Protein AF-A0A2K1YBL0-F1 (afdb_monomer_lite)

Radius of gyration: 12.04 Å; chains: 1; bounding box: 30×20×31 Å

Structure (mmCIF, N/CA/C/O backbone):
data_AF-A0A2K1YBL0-F1
#
_entry.id   AF-A0A2K1YBL0-F1
#
loop_
_atom_site.group_PDB
_atom_site.id
_atom_site.type_symbol
_atom_site.label_atom_id
_atom_site.label_alt_id
_atom_site.label_comp_id
_atom_site.label_asym_id
_atom_site.label_entity_id
_atom_site.label_seq_id
_atom_site.pdbx_PDB_ins_code
_atom_site.Cartn_x
_atom_site.Cartn_y
_atom_site.Cartn_z
_atom_site.occupancy
_atom_site.B_iso_or_equiv
_atom_site.auth_seq_id
_atom_site.auth_comp_id
_atom_site.auth_asym_id
_atom_site.auth_atom_id
_atom_site.pdbx_PDB_model_num
ATOM 1 N N . MET A 1 1 ? 14.443 7.502 -9.942 1.00 67.50 1 MET A N 1
ATOM 2 C CA . MET A 1 1 ? 15.012 7.634 -8.581 1.00 67.50 1 MET A CA 1
ATOM 3 C C . MET A 1 1 ? 14.334 6.593 -7.709 1.00 67.50 1 MET A C 1
ATOM 5 O O . MET A 1 1 ? 13.113 6.495 -7.780 1.00 67.50 1 MET A O 1
ATOM 9 N N . SER A 1 2 ? 15.104 5.784 -6.980 1.00 76.25 2 SER A N 1
ATOM 10 C CA . SER A 1 2 ? 14.555 4.797 -6.042 1.00 76.25 2 SER A CA 1
ATOM 11 C C . SER A 1 2 ? 14.537 5.385 -4.639 1.00 76.25 2 SER A C 1
ATOM 13 O O . SER A 1 2 ? 15.494 6.051 -4.242 1.00 76.25 2 SER A O 1
ATOM 15 N N . VAL A 1 3 ? 13.460 5.142 -3.906 1.00 78.81 3 VAL A N 1
ATOM 16 C CA . VAL A 1 3 ? 13.275 5.566 -2.522 1.00 78.81 3 VAL A CA 1
ATOM 17 C C . VAL A 1 3 ? 13.299 4.321 -1.637 1.00 78.81 3 VAL A C 1
ATOM 19 O O . VAL A 1 3 ? 12.550 3.374 -1.877 1.00 78.81 3 VAL A O 1
ATOM 22 N N . ASP A 1 4 ? 14.171 4.296 -0.625 1.00 83.50 4 ASP A N 1
ATOM 23 C CA . ASP A 1 4 ? 14.190 3.209 0.360 1.00 83.50 4 ASP A CA 1
ATOM 24 C C . ASP A 1 4 ? 13.044 3.391 1.360 1.00 83.50 4 ASP A C 1
ATOM 26 O O . ASP A 1 4 ? 13.028 4.353 2.135 1.00 83.50 4 ASP A O 1
ATOM 30 N N . MET A 1 5 ? 12.089 2.456 1.365 1.00 77.88 5 MET A N 1
ATOM 31 C CA . MET A 1 5 ? 10.946 2.519 2.278 1.00 77.88 5 MET A CA 1
ATOM 32 C C . MET A 1 5 ? 11.365 2.447 3.754 1.00 77.88 5 MET A C 1
ATOM 34 O O . MET A 1 5 ? 10.650 2.967 4.613 1.00 77.88 5 MET A O 1
ATOM 38 N N . LYS A 1 6 ? 12.551 1.899 4.070 1.00 79.94 6 LYS A N 1
ATOM 39 C CA . LYS A 1 6 ? 13.077 1.843 5.446 1.00 79.94 6 LYS A CA 1
ATOM 40 C C . LYS A 1 6 ? 13.213 3.212 6.099 1.00 79.94 6 LYS A C 1
ATOM 42 O O . LYS A 1 6 ? 13.111 3.308 7.323 1.00 79.94 6 LYS A O 1
ATOM 47 N N . ALA A 1 7 ? 13.422 4.265 5.310 1.00 81.00 7 ALA A N 1
ATOM 48 C CA . ALA A 1 7 ? 13.488 5.630 5.822 1.00 81.00 7 ALA A CA 1
ATOM 49 C C . ALA A 1 7 ? 12.152 6.094 6.433 1.00 81.00 7 ALA A C 1
ATOM 51 O O . ALA A 1 7 ? 12.145 6.936 7.329 1.00 81.00 7 ALA A O 1
ATOM 52 N N . PHE A 1 8 ? 11.032 5.513 5.994 1.00 77.62 8 PHE A N 1
ATOM 53 C CA . PHE A 1 8 ? 9.683 5.934 6.370 1.00 77.62 8 PHE A CA 1
ATOM 54 C C . PHE A 1 8 ? 9.051 5.031 7.430 1.00 77.62 8 PHE A C 1
ATOM 56 O O . PHE A 1 8 ? 8.201 5.505 8.178 1.00 77.62 8 PHE A O 1
ATOM 63 N N . CYS A 1 9 ? 9.534 3.792 7.603 1.00 77.38 9 CYS A N 1
ATOM 64 C CA . CYS A 1 9 ? 9.022 2.867 8.627 1.00 77.38 9 CYS A CA 1
ATOM 65 C C . CYS A 1 9 ? 9.171 3.393 10.077 1.00 77.38 9 CYS A C 1
ATOM 67 O O . CYS A 1 9 ? 8.614 2.830 11.015 1.00 77.38 9 CYS A O 1
ATOM 69 N N . LYS A 1 10 ? 9.952 4.464 10.292 1.00 76.81 10 LYS A N 1
ATOM 70 C CA . LYS A 1 10 ? 10.172 5.103 11.602 1.00 76.81 10 LYS A CA 1
ATOM 71 C C . LYS A 1 10 ? 9.360 6.385 11.807 1.00 76.81 10 LYS A C 1
ATOM 73 O O . LYS A 1 10 ? 9.647 7.119 12.747 1.00 76.81 10 LYS A O 1
ATOM 78 N N . LEU A 1 11 ? 8.384 6.682 10.946 1.00 83.88 11 LEU A N 1
ATOM 79 C CA . LEU A 1 11 ? 7.545 7.878 11.056 1.00 83.88 11 LEU A CA 1
ATOM 80 C C . LEU A 1 11 ? 6.238 7.540 11.800 1.00 83.88 11 LEU A C 1
ATOM 82 O O . LEU A 1 11 ? 5.261 7.121 11.173 1.00 83.88 11 LEU A O 1
ATOM 86 N N . PRO A 1 12 ? 6.176 7.720 13.137 1.00 79.81 12 PRO A N 1
ATOM 87 C CA . PRO A 1 12 ? 5.086 7.182 13.955 1.00 79.81 12 PRO A CA 1
ATOM 88 C C . PRO A 1 12 ? 3.713 7.779 13.625 1.00 79.81 12 PRO A C 1
ATOM 90 O O . PRO A 1 12 ? 2.705 7.116 13.822 1.00 79.81 12 PRO A O 1
ATOM 93 N N . ASN A 1 13 ? 3.671 8.996 13.075 1.00 86.44 13 ASN A N 1
ATOM 94 C CA . ASN A 1 13 ? 2.436 9.738 12.799 1.00 86.44 13 ASN A CA 1
ATOM 95 C C . ASN A 1 13 ? 2.194 9.950 11.296 1.00 86.44 13 ASN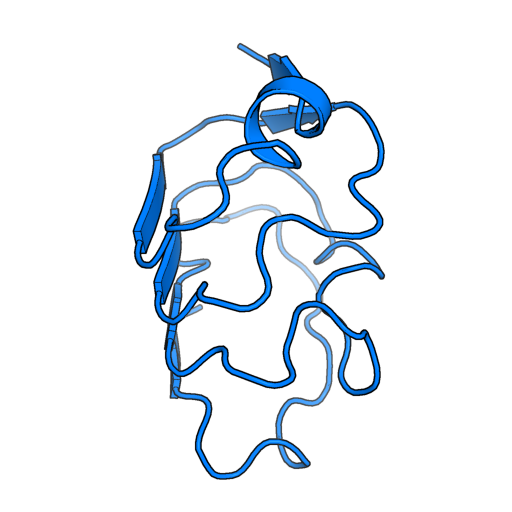 A C 1
ATOM 97 O O . ASN A 1 13 ? 1.532 10.910 10.898 1.00 86.44 13 ASN A O 1
ATOM 101 N N . LEU A 1 14 ? 2.776 9.102 10.443 1.00 88.62 14 LEU A N 1
ATOM 102 C CA . LEU A 1 14 ? 2.588 9.200 9.000 1.00 88.62 14 LEU A CA 1
ATOM 103 C C . LEU A 1 14 ? 1.160 8.791 8.617 1.00 88.62 14 LEU A C 1
ATOM 105 O O . LEU A 1 14 ? 0.867 7.609 8.488 1.00 88.62 14 LEU A O 1
ATOM 109 N N . GLY A 1 15 ? 0.279 9.779 8.444 1.00 90.56 15 GLY A N 1
ATOM 110 C CA . GLY A 1 15 ? -1.105 9.562 8.006 1.00 90.56 15 GLY A CA 1
ATOM 111 C C . GLY A 1 15 ? -1.288 9.562 6.489 1.00 90.56 15 GLY A C 1
ATOM 112 O O . GLY A 1 15 ? -2.143 8.849 5.966 1.00 90.56 15 GLY A O 1
ATOM 113 N N . LEU A 1 16 ? -0.465 10.341 5.790 1.00 92.06 16 LEU A N 1
ATOM 114 C CA . LEU A 1 16 ? -0.457 10.483 4.340 1.00 92.06 16 LEU A CA 1
ATOM 115 C C . LEU A 1 16 ? 0.948 10.190 3.833 1.00 92.06 16 LEU A C 1
ATOM 117 O O . LEU A 1 16 ? 1.911 10.801 4.297 1.00 92.06 16 LEU A O 1
ATOM 121 N N . PHE A 1 17 ? 1.048 9.305 2.849 1.00 89.50 17 PHE A N 1
ATOM 122 C CA . PHE A 1 17 ? 2.284 9.061 2.128 1.00 89.50 17 PHE A CA 1
ATOM 123 C C . PHE A 1 17 ? 2.038 9.232 0.633 1.00 89.50 17 PHE A C 1
ATOM 125 O O . PHE A 1 17 ? 1.228 8.517 0.049 1.00 89.50 17 PHE A O 1
ATOM 132 N N . GLN A 1 18 ? 2.693 10.231 0.038 1.00 91.00 18 GLN A N 1
ATOM 133 C CA . GLN A 1 18 ? 2.498 10.611 -1.357 1.00 91.00 18 GLN A CA 1
ATOM 134 C C . GLN A 1 18 ? 3.796 10.506 -2.143 1.00 91.00 18 GLN A C 1
ATOM 136 O O . GLN A 1 18 ? 4.826 11.067 -1.768 1.00 91.00 18 GLN A O 1
ATOM 141 N N . LEU A 1 19 ? 3.714 9.790 -3.257 1.00 87.25 19 LEU A N 1
ATOM 142 C CA . LEU A 1 19 ? 4.833 9.389 -4.081 1.00 87.25 19 LEU A CA 1
ATOM 143 C C . LEU A 1 19 ? 4.403 9.424 -5.539 1.00 87.25 19 LEU A C 1
ATOM 145 O O . LEU A 1 19 ? 3.477 8.726 -5.943 1.00 87.25 19 LEU A O 1
ATOM 149 N N . ASN A 1 20 ? 5.109 10.228 -6.321 1.00 88.94 20 ASN A N 1
ATOM 150 C CA . ASN A 1 20 ? 4.792 10.455 -7.720 1.00 88.94 20 ASN A CA 1
ATOM 151 C C . ASN A 1 20 ? 6.000 10.051 -8.562 1.00 88.94 20 ASN A C 1
ATOM 153 O O . ASN A 1 20 ? 7.078 10.618 -8.385 1.00 88.94 20 ASN A O 1
ATOM 157 N N . TYR A 1 21 ? 5.819 9.095 -9.473 1.00 88.06 21 TYR A N 1
ATOM 158 C CA . TYR A 1 21 ? 6.845 8.663 -10.432 1.00 88.06 21 TYR A CA 1
ATOM 159 C C . TYR A 1 21 ? 8.155 8.172 -9.780 1.00 88.06 21 TYR A C 1
ATOM 161 O O . TYR A 1 21 ? 9.244 8.305 -10.348 1.00 88.06 21 TYR A O 1
ATOM 169 N N . VAL A 1 22 ? 8.066 7.599 -8.573 1.00 83.94 22 VAL A N 1
ATOM 170 C CA . VAL A 1 22 ? 9.209 7.029 -7.841 1.00 83.94 22 VAL A CA 1
ATOM 171 C C . VAL A 1 22 ? 9.060 5.526 -7.653 1.00 83.94 22 VAL A C 1
ATOM 173 O O . VAL A 1 22 ? 7.972 5.001 -7.415 1.00 83.94 22 VAL A O 1
ATOM 176 N N . GLN A 1 23 ? 10.192 4.834 -7.755 1.00 77.75 23 GLN A N 1
ATOM 177 C CA . GLN A 1 23 ? 10.290 3.411 -7.454 1.00 77.75 23 GLN A CA 1
ATOM 178 C C . GLN A 1 23 ? 10.581 3.202 -5.974 1.00 77.75 23 GLN A C 1
ATOM 180 O O . GLN A 1 23 ? 11.273 4.012 -5.351 1.00 77.75 23 GLN A O 1
ATOM 185 N N . PHE A 1 24 ? 10.112 2.079 -5.441 1.00 76.31 24 PHE A N 1
ATOM 186 C CA . PHE A 1 24 ? 10.556 1.599 -4.144 1.00 76.31 24 PHE A CA 1
ATOM 187 C C . PHE A 1 24 ? 11.742 0.667 -4.259 1.00 76.31 24 PHE A C 1
ATOM 189 O O . PHE A 1 24 ? 11.860 -0.141 -5.178 1.00 76.31 24 PHE A O 1
ATOM 196 N N . SER A 1 25 ? 12.569 0.746 -3.233 1.00 75.88 25 SER A N 1
ATOM 197 C CA . SER A 1 25 ? 13.531 -0.277 -2.873 1.00 75.88 25 SER A CA 1
ATOM 198 C C . SER A 1 25 ? 13.382 -0.589 -1.391 1.00 75.88 25 SER A C 1
ATOM 200 O O . SER A 1 25 ? 12.955 0.262 -0.612 1.00 75.88 25 SER A O 1
ATOM 202 N N . GLY A 1 26 ? 13.779 -1.798 -1.005 1.00 70.75 26 GLY A N 1
ATOM 203 C CA . GLY A 1 26 ? 13.682 -2.240 0.380 1.00 70.75 26 GLY A CA 1
ATOM 204 C C . GLY A 1 26 ? 12.266 -2.669 0.765 1.00 70.75 26 GLY A C 1
ATOM 205 O O . GLY A 1 26 ? 11.274 -2.218 0.201 1.00 70.75 26 GLY A O 1
ATOM 206 N N . ARG A 1 27 ? 12.190 -3.587 1.728 1.00 69.75 27 ARG A N 1
ATOM 207 C CA . ARG A 1 27 ? 10.933 -3.993 2.361 1.00 69.75 27 ARG A CA 1
ATOM 208 C C . ARG A 1 27 ? 10.633 -3.063 3.525 1.00 69.75 27 ARG A C 1
ATOM 210 O O . ARG A 1 27 ? 11.557 -2.684 4.252 1.00 69.75 27 ARG A O 1
ATOM 217 N N . CYS A 1 28 ? 9.360 -2.752 3.724 1.00 67.56 28 CYS A N 1
ATOM 218 C CA . CYS A 1 28 ? 8.902 -2.078 4.925 1.00 67.56 28 CYS A CA 1
ATOM 219 C C . CYS A 1 28 ? 7.823 -2.926 5.572 1.00 67.56 28 CYS A C 1
ATOM 221 O O . CYS A 1 28 ? 6.671 -2.877 5.173 1.00 67.56 28 CYS A O 1
ATOM 223 N N . GLU A 1 29 ? 8.200 -3.673 6.604 1.00 67.44 29 GLU A N 1
ATOM 224 C CA . GLU A 1 29 ? 7.254 -4.509 7.344 1.00 67.44 29 GLU A CA 1
ATOM 225 C C . GLU A 1 29 ? 6.171 -3.642 8.027 1.00 67.44 29 GLU A C 1
ATOM 227 O O . GLU A 1 29 ? 5.045 -4.099 8.223 1.00 67.44 29 GLU A O 1
ATOM 232 N N . HIS A 1 30 ? 6.479 -2.366 8.333 1.00 67.25 30 HIS A N 1
ATOM 233 C CA . HIS A 1 30 ? 5.592 -1.425 9.034 1.00 67.25 30 HIS A CA 1
ATOM 234 C C . HIS A 1 30 ? 5.815 0.049 8.604 1.00 67.25 30 HIS A C 1
ATOM 236 O O . HIS A 1 30 ? 6.640 0.748 9.184 1.00 67.25 30 HIS A O 1
ATOM 242 N N . LEU A 1 31 ? 5.077 0.549 7.606 1.00 70.94 31 LEU A N 1
ATOM 243 C CA . LEU A 1 31 ? 5.194 1.904 7.034 1.00 70.94 31 LEU A CA 1
ATOM 244 C C . LEU A 1 31 ? 4.651 2.978 7.985 1.00 70.94 31 LEU A C 1
ATOM 246 O O . LEU A 1 31 ? 5.239 4.044 8.105 1.00 70.94 31 LEU A O 1
ATOM 250 N N . SER A 1 32 ? 3.559 2.672 8.685 1.00 74.94 32 SER A N 1
ATOM 251 C CA . SER A 1 32 ? 3.087 3.283 9.933 1.00 74.94 32 SER A CA 1
ATOM 252 C C . SER A 1 32 ? 1.689 2.731 10.213 1.00 74.94 32 SER A C 1
ATOM 254 O O . SER A 1 32 ? 0.901 2.569 9.285 1.00 74.94 32 SER A O 1
ATOM 256 N N . LYS A 1 33 ? 1.340 2.486 11.481 1.00 79.50 33 LYS A N 1
ATOM 257 C CA . LYS A 1 33 ? -0.032 2.084 11.849 1.00 79.50 33 LYS A CA 1
ATOM 258 C C . LYS A 1 33 ? -1.047 3.212 11.666 1.00 79.50 33 LYS A C 1
ATOM 260 O O . LYS A 1 33 ? -2.242 2.951 11.690 1.00 79.50 33 LYS A O 1
ATOM 265 N N . GLU A 1 34 ? -0.585 4.450 11.510 1.00 86.19 34 GLU A N 1
ATOM 266 C CA . GLU A 1 34 ? -1.444 5.623 11.345 1.00 86.19 34 GLU A CA 1
ATOM 267 C C . GLU A 1 34 ? -1.714 5.973 9.877 1.00 86.19 34 GLU A C 1
ATOM 269 O O . GLU A 1 34 ? -2.478 6.904 9.611 1.00 86.19 34 GLU A O 1
ATOM 274 N N . LEU A 1 35 ? -1.140 5.222 8.928 1.00 87.81 35 LEU A N 1
ATOM 275 C CA . LEU A 1 35 ? -1.289 5.488 7.503 1.00 87.81 35 LEU A CA 1
ATOM 276 C C . LEU A 1 35 ? -2.732 5.254 7.047 1.00 87.81 35 LEU A C 1
ATOM 278 O O . LEU A 1 35 ? -3.278 4.159 7.164 1.00 87.81 35 LEU A O 1
ATOM 282 N N . LYS A 1 36 ? -3.337 6.306 6.498 1.00 92.06 36 LYS A N 1
ATOM 283 C CA . LYS A 1 36 ? -4.713 6.312 5.984 1.00 92.06 36 LYS A CA 1
ATOM 284 C C . LYS A 1 36 ? -4.763 6.532 4.482 1.00 92.06 36 LYS A C 1
ATOM 286 O O . LYS A 1 36 ? -5.670 6.019 3.832 1.00 92.06 36 LYS A O 1
ATOM 291 N N . TRP A 1 37 ? -3.795 7.263 3.937 1.00 93.69 37 TRP A N 1
ATOM 292 C CA . TRP A 1 37 ? -3.754 7.616 2.524 1.00 93.69 37 TRP A CA 1
ATOM 293 C C . TRP A 1 37 ? -2.397 7.271 1.928 1.00 93.69 37 TRP A C 1
ATOM 295 O O . TRP A 1 37 ? -1.373 7.813 2.352 1.00 93.69 37 TRP A O 1
ATOM 305 N N . LEU A 1 38 ? -2.404 6.398 0.924 1.00 90.38 38 LEU A N 1
ATOM 306 C CA . LEU A 1 38 ? -1.239 6.077 0.116 1.00 90.38 38 LEU A CA 1
ATOM 307 C C . LEU A 1 38 ? -1.500 6.518 -1.322 1.00 90.38 38 LEU A C 1
ATOM 309 O O . LEU A 1 38 ? -2.288 5.906 -2.038 1.00 90.38 38 LEU A O 1
ATOM 313 N N . TYR A 1 39 ? -0.827 7.587 -1.733 1.00 92.00 39 TYR A N 1
ATOM 314 C CA . TYR A 1 39 ? -0.776 8.006 -3.127 1.00 92.00 39 TYR A CA 1
ATOM 315 C C . TYR A 1 39 ? 0.520 7.497 -3.718 1.00 92.00 39 TYR A C 1
ATOM 317 O O . TYR A 1 39 ? 1.605 7.920 -3.318 1.00 92.00 39 TYR A O 1
ATOM 325 N N . TRP A 1 40 ? 0.396 6.593 -4.672 1.00 89.31 40 TRP A N 1
ATOM 326 C CA . TRP A 1 40 ? 1.512 5.975 -5.353 1.00 89.31 40 TRP A CA 1
ATOM 327 C C . TRP A 1 40 ? 1.304 6.044 -6.863 1.00 89.31 40 TRP A C 1
ATOM 329 O O . TRP A 1 40 ? 1.174 5.051 -7.573 1.00 89.31 40 TRP A O 1
ATOM 339 N N . HIS A 1 41 ? 1.243 7.280 -7.338 1.00 89.62 41 HIS A N 1
ATOM 340 C CA . HIS A 1 41 ? 0.914 7.615 -8.707 1.00 89.62 41 HIS A CA 1
ATOM 341 C C . HIS A 1 41 ? 2.110 7.373 -9.635 1.00 89.62 41 HIS A C 1
ATOM 343 O O . HIS A 1 41 ? 3.233 7.815 -9.364 1.00 89.62 41 HIS A O 1
ATOM 349 N N . GLY A 1 42 ? 1.867 6.706 -10.762 1.00 88.75 42 GLY A N 1
ATOM 350 C CA . GLY A 1 42 ? 2.877 6.482 -11.794 1.00 88.75 42 GLY A CA 1
ATOM 351 C C . GLY A 1 42 ? 4.021 5.557 -11.377 1.00 88.75 42 GLY A C 1
ATOM 352 O O . GLY A 1 42 ? 5.156 5.769 -11.814 1.00 88.75 42 GLY A O 1
ATOM 353 N N . PHE A 1 43 ? 3.776 4.561 -10.518 1.00 84.31 43 PHE A N 1
ATOM 354 C CA . PHE A 1 43 ? 4.820 3.597 -10.165 1.00 84.31 43 PHE A CA 1
ATOM 355 C C . PHE A 1 43 ? 5.057 2.594 -11.298 1.00 84.31 43 PHE A C 1
ATOM 357 O O . PHE A 1 43 ? 4.182 2.310 -12.113 1.00 84.31 43 PHE A O 1
ATOM 364 N N . THR A 1 44 ? 6.282 2.076 -11.387 1.00 83.81 44 THR A N 1
ATOM 365 C CA . THR A 1 44 ? 6.740 1.321 -12.565 1.00 83.81 44 THR A CA 1
ATOM 366 C C . THR A 1 44 ? 6.830 -0.189 -12.359 1.00 83.81 44 THR A C 1
ATOM 368 O O . THR A 1 44 ? 7.384 -0.880 -13.211 1.00 83.81 44 THR A O 1
ATOM 371 N N . LEU A 1 45 ? 6.324 -0.719 -11.241 1.00 85.31 45 LEU A N 1
ATOM 372 C CA . LEU A 1 45 ? 6.310 -2.166 -11.015 1.00 85.31 45 LEU A CA 1
ATOM 373 C C . LEU A 1 45 ? 5.102 -2.790 -11.716 1.00 85.31 45 LEU A C 1
ATOM 375 O O . LEU A 1 45 ? 4.039 -2.183 -11.821 1.00 85.31 45 LEU A O 1
ATOM 379 N N . GLU A 1 46 ? 5.267 -4.035 -12.156 1.00 88.81 46 GLU A N 1
ATOM 380 C CA . GLU A 1 46 ? 4.189 -4.780 -12.814 1.00 88.81 46 GLU A CA 1
ATOM 381 C C . GLU A 1 46 ? 3.093 -5.249 -11.848 1.00 88.81 46 GLU A C 1
ATOM 383 O O . GLU A 1 46 ? 1.988 -5.587 -12.274 1.00 88.81 46 GLU A O 1
ATOM 388 N N . PHE A 1 47 ? 3.397 -5.253 -10.550 1.00 87.19 47 PHE A N 1
ATOM 389 C CA . PHE A 1 47 ? 2.547 -5.779 -9.491 1.00 87.19 47 PHE A CA 1
ATOM 390 C C . PHE A 1 47 ? 2.605 -4.875 -8.262 1.00 87.19 47 PHE A C 1
ATOM 392 O O . PHE A 1 47 ? 3.636 -4.259 -7.973 1.00 87.19 47 PHE A O 1
ATOM 399 N N . ILE A 1 48 ? 1.504 -4.846 -7.513 1.00 84.81 48 ILE A N 1
ATOM 400 C CA . ILE A 1 48 ? 1.486 -4.285 -6.161 1.00 84.81 48 ILE A CA 1
ATOM 401 C C . ILE A 1 48 ? 2.376 -5.166 -5.259 1.00 84.81 48 ILE A C 1
ATOM 403 O O . ILE A 1 48 ? 2.298 -6.388 -5.370 1.00 84.81 48 ILE A O 1
ATOM 407 N N . PRO A 1 49 ? 3.233 -4.597 -4.390 1.00 80.94 49 PRO A N 1
ATOM 408 C CA . PRO A 1 49 ? 4.014 -5.375 -3.428 1.00 80.94 49 PRO A CA 1
ATOM 409 C C . PRO A 1 49 ? 3.135 -6.155 -2.445 1.00 80.94 49 PRO A C 1
ATOM 411 O O . PRO A 1 49 ? 2.099 -5.648 -2.022 1.00 80.94 49 PRO A O 1
ATOM 414 N N . ASP A 1 50 ? 3.599 -7.329 -2.005 1.00 80.06 50 ASP A N 1
ATOM 415 C CA . ASP A 1 50 ? 2.916 -8.201 -1.025 1.00 80.06 50 ASP A CA 1
ATOM 416 C C . ASP A 1 50 ? 2.534 -7.472 0.274 1.00 80.06 50 ASP A C 1
ATOM 418 O O . ASP A 1 50 ? 1.491 -7.720 0.876 1.00 80.06 50 ASP A O 1
ATOM 422 N N . ASP A 1 51 ? 3.357 -6.501 0.657 1.00 76.38 51 ASP A N 1
ATOM 423 C CA . ASP A 1 51 ? 3.155 -5.586 1.777 1.00 76.38 51 ASP A CA 1
ATOM 424 C C . ASP A 1 51 ? 1.818 -4.807 1.677 1.00 76.38 51 ASP A C 1
ATOM 426 O O . ASP A 1 51 ? 1.276 -4.360 2.682 1.00 76.38 51 ASP A O 1
ATOM 430 N N . LEU A 1 52 ? 1.227 -4.679 0.488 1.00 78.88 52 LEU A N 1
ATOM 431 C CA . LEU A 1 52 ? -0.062 -4.026 0.233 1.00 78.88 52 LEU A CA 1
ATOM 432 C C . LEU A 1 52 ? -1.157 -5.016 -0.203 1.00 78.88 52 LEU A C 1
ATOM 434 O O . LEU A 1 52 ? -2.139 -4.609 -0.827 1.00 78.88 52 LEU A O 1
ATOM 438 N N . TYR A 1 53 ? -1.023 -6.307 0.113 1.00 82.44 53 TYR A N 1
ATOM 439 C CA . TYR A 1 53 ? -2.106 -7.276 -0.069 1.00 82.44 53 TYR A CA 1
ATOM 440 C C . TYR A 1 53 ? -3.045 -7.317 1.146 1.00 82.44 53 TYR A C 1
ATOM 442 O O . TYR A 1 53 ? -2.600 -7.152 2.286 1.00 82.44 53 TYR A O 1
ATOM 450 N N . PRO A 1 54 ? -4.347 -7.592 0.934 1.00 74.94 54 PRO A N 1
ATOM 451 C CA . PRO A 1 54 ? -5.295 -7.838 2.014 1.00 74.94 54 PRO A CA 1
ATOM 452 C C . PRO A 1 54 ? -4.765 -8.875 3.011 1.00 74.94 54 PRO A C 1
ATOM 454 O O . PRO A 1 54 ? -4.386 -9.980 2.625 1.00 74.94 54 PRO A O 1
ATOM 457 N N . GLY A 1 55 ? -4.764 -8.520 4.296 1.00 73.81 55 GLY A N 1
ATOM 458 C CA . GLY A 1 55 ? -4.188 -9.338 5.368 1.00 73.81 55 GLY A CA 1
ATOM 459 C C . GLY A 1 55 ? -2.776 -8.924 5.790 1.00 73.81 55 GLY A C 1
ATOM 460 O O . GLY A 1 55 ? -2.271 -9.457 6.777 1.00 73.81 55 GLY A O 1
ATOM 461 N N . SER A 1 56 ? -2.148 -7.962 5.105 1.00 75.81 56 SER A N 1
ATOM 462 C CA . SER A 1 56 ? -0.948 -7.309 5.623 1.00 75.81 56 SER A CA 1
ATOM 463 C C . SER A 1 56 ? -1.307 -6.317 6.739 1.00 75.81 56 SER A C 1
ATOM 465 O O . SER A 1 56 ? -2.308 -5.601 6.672 1.00 75.81 56 SER A O 1
ATOM 467 N N . LEU A 1 57 ? -0.428 -6.214 7.741 1.00 68.19 57 LEU A N 1
ATOM 468 C CA . LEU A 1 57 ? -0.549 -5.252 8.848 1.00 68.19 57 LEU A CA 1
ATOM 469 C C . LEU A 1 57 ? -0.494 -3.783 8.383 1.00 68.19 57 LEU A C 1
ATOM 471 O O . LEU A 1 57 ? -0.776 -2.872 9.159 1.00 68.19 57 LEU A O 1
ATOM 475 N N . LEU A 1 58 ? -0.084 -3.538 7.136 1.00 70.00 58 LEU A N 1
ATOM 476 C CA . LEU A 1 58 ? 0.011 -2.204 6.547 1.00 70.00 58 LEU A CA 1
ATOM 477 C C . LEU A 1 58 ? -1.346 -1.660 6.096 1.00 70.00 58 LEU A C 1
ATOM 479 O O . LEU A 1 58 ? -1.501 -0.444 6.000 1.00 70.00 58 LEU A O 1
ATOM 483 N N . LEU A 1 59 ? -2.319 -2.534 5.823 1.00 71.75 59 LEU A N 1
ATOM 484 C CA . LEU A 1 59 ? -3.628 -2.135 5.307 1.00 71.75 59 LEU A CA 1
ATOM 485 C C . LEU A 1 59 ? -4.700 -1.961 6.384 1.00 71.75 59 LEU A C 1
ATOM 487 O O . LEU A 1 59 ? -5.760 -1.426 6.073 1.00 71.75 59 LEU A O 1
ATOM 491 N N . ASP A 1 60 ? -4.436 -2.345 7.638 1.00 78.44 60 ASP A N 1
ATOM 492 C CA . ASP A 1 60 ? -5.432 -2.340 8.725 1.00 78.44 60 ASP A CA 1
ATOM 493 C C . ASP A 1 60 ? -6.152 -0.989 8.896 1.00 78.44 60 ASP A C 1
ATOM 495 O O . ASP A 1 60 ? -7.307 -0.934 9.323 1.00 78.44 60 ASP A O 1
ATOM 49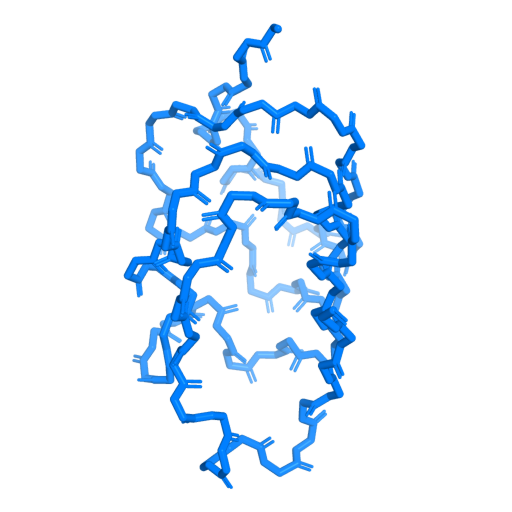9 N N . ARG A 1 61 ? -5.471 0.120 8.578 1.00 85.12 61 ARG A N 1
ATOM 500 C CA . ARG A 1 61 ? -6.013 1.484 8.692 1.00 85.12 61 ARG A CA 1
ATOM 501 C C . ARG A 1 61 ? -6.102 2.246 7.377 1.00 85.12 61 ARG A C 1
ATOM 503 O O . ARG A 1 61 ? -6.611 3.372 7.382 1.00 85.12 61 ARG A O 1
ATOM 510 N N . LEU A 1 62 ? -5.642 1.656 6.277 1.00 88.94 62 LEU A N 1
ATOM 511 C CA . LEU A 1 62 ? -5.616 2.333 4.991 1.00 88.94 62 LEU A CA 1
ATOM 512 C C . LEU A 1 62 ? -7.054 2.559 4.505 1.00 88.94 62 LEU A C 1
ATOM 514 O O . LEU A 1 62 ? -7.872 1.644 4.489 1.00 88.94 62 LEU A O 1
ATOM 518 N N . LYS A 1 63 ? -7.369 3.801 4.140 1.00 92.56 63 LYS A N 1
ATOM 519 C CA . LYS A 1 63 ? -8.682 4.216 3.623 1.00 92.56 63 LYS A CA 1
ATOM 520 C C . LYS A 1 63 ? -8.639 4.552 2.142 1.00 92.56 63 LYS A C 1
ATOM 522 O O . LYS A 1 63 ? -9.669 4.505 1.478 1.00 92.56 63 LYS A O 1
ATOM 527 N N . PHE A 1 64 ? 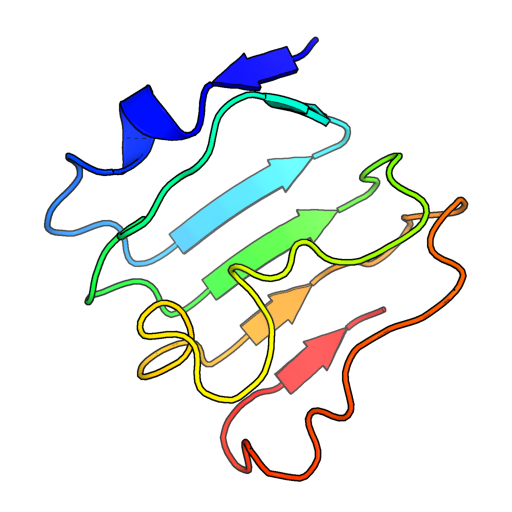-7.461 4.887 1.625 1.00 93.69 64 PHE A N 1
ATOM 528 C CA . PHE A 1 64 ? -7.288 5.233 0.226 1.00 93.69 64 PHE A CA 1
ATOM 529 C C . PHE A 1 64 ? -5.956 4.720 -0.316 1.00 93.69 64 PHE A C 1
ATOM 531 O O . PHE A 1 64 ? -4.904 4.969 0.282 1.00 93.69 64 PHE A O 1
ATO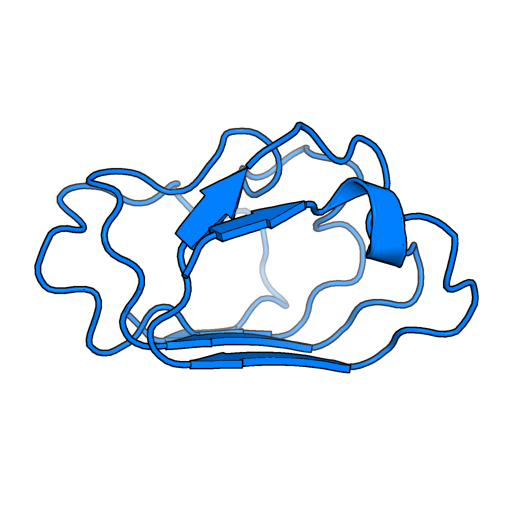M 538 N N . LEU A 1 65 ? -6.023 4.056 -1.466 1.00 91.00 65 LEU A N 1
ATOM 539 C CA . LEU A 1 65 ? -4.884 3.642 -2.271 1.00 91.00 65 LEU A CA 1
ATOM 540 C C . LEU A 1 65 ? -5.052 4.205 -3.680 1.00 91.00 65 LEU A C 1
ATOM 542 O O . LEU A 1 65 ? -5.971 3.819 -4.395 1.00 91.00 65 LEU A O 1
ATOM 546 N N . ASN A 1 66 ? -4.149 5.086 -4.092 1.00 92.06 66 ASN A N 1
ATOM 547 C CA . ASN A 1 66 ? -4.053 5.517 -5.480 1.00 92.06 66 ASN A CA 1
ATOM 548 C C . ASN A 1 66 ? -2.810 4.898 -6.114 1.00 92.06 66 ASN A C 1
ATOM 550 O O . ASN A 1 66 ? -1.694 5.093 -5.644 1.00 92.06 66 ASN A O 1
ATOM 554 N N . CYS A 1 67 ? -3.039 4.162 -7.189 1.00 90.00 67 CYS A N 1
ATOM 555 C CA . CYS A 1 67 ? -2.054 3.568 -8.074 1.00 90.00 67 CYS A CA 1
ATOM 556 C C . CYS A 1 67 ? -2.224 4.095 -9.506 1.00 90.00 67 CYS A C 1
ATOM 558 O O . CYS A 1 67 ? -1.716 3.477 -10.445 1.00 90.00 67 CYS A O 1
ATOM 560 N N . SER A 1 68 ? -2.923 5.222 -9.690 1.00 90.94 68 SER A N 1
ATOM 561 C CA . SER A 1 68 ? -3.258 5.719 -11.019 1.00 90.94 68 SER A CA 1
ATOM 562 C C . SER A 1 68 ? -2.012 6.093 -11.816 1.00 90.94 68 SER A C 1
ATOM 564 O O . SER A 1 68 ? -0.954 6.402 -11.261 1.00 90.94 68 SER A O 1
ATOM 566 N N . HIS A 1 69 ? -2.119 6.012 -13.144 1.00 92.19 69 HIS A N 1
ATOM 567 C CA . HIS A 1 69 ? -1.014 6.238 -14.089 1.00 92.19 69 HIS A CA 1
ATOM 568 C C . HIS A 1 69 ? 0.148 5.232 -13.996 1.00 92.19 69 HIS A C 1
ATOM 570 O O . HIS A 1 69 ? 1.201 5.430 -14.605 1.00 92.19 69 HIS A O 1
ATOM 576 N N . SER A 1 70 ? -0.034 4.113 -13.294 1.00 90.44 70 SER A N 1
ATOM 577 C CA . SER A 1 70 ? 0.958 3.035 -13.224 1.00 90.44 70 SER A CA 1
ATOM 578 C C . SER A 1 70 ? 0.834 2.124 -14.443 1.00 90.44 70 SER A C 1
ATOM 580 O O . SER A 1 70 ? 0.297 1.025 -14.376 1.00 90.44 70 SER A O 1
ATOM 582 N N . HIS A 1 71 ? 1.319 2.595 -15.594 1.00 89.94 71 HIS A N 1
ATOM 583 C CA . HIS A 1 71 ? 1.127 1.951 -16.905 1.00 89.94 71 HIS A CA 1
ATOM 584 C C . HIS A 1 71 ? 1.665 0.517 -17.019 1.00 89.94 71 HIS A C 1
ATOM 586 O O . HIS A 1 71 ? 1.294 -0.207 -17.942 1.00 89.94 71 HIS A O 1
ATOM 592 N N . PHE A 1 72 ? 2.556 0.116 -16.112 1.00 89.56 72 PHE A N 1
ATOM 593 C CA . PHE A 1 72 ? 3.116 -1.231 -16.077 1.00 89.56 72 PHE A CA 1
ATOM 594 C C . PHE A 1 72 ? 2.321 -2.186 -15.187 1.00 89.56 72 PHE A C 1
ATOM 596 O O . PHE A 1 72 ? 2.545 -3.387 -15.287 1.00 89.56 72 PHE A O 1
ATOM 603 N N . LEU A 1 73 ? 1.395 -1.690 -14.359 1.00 89.44 73 LEU A N 1
ATOM 604 C CA . LEU A 1 73 ? 0.615 -2.496 -13.429 1.00 89.44 73 LEU A CA 1
ATOM 605 C C . LEU A 1 73 ? -0.314 -3.448 -14.190 1.00 89.44 73 LEU A C 1
ATOM 607 O O . LEU A 1 73 ? -1.257 -3.026 -14.855 1.00 89.44 73 LEU A O 1
ATOM 611 N N . ARG A 1 74 ? -0.038 -4.750 -14.101 1.00 89.88 74 ARG A N 1
ATOM 612 C CA . ARG A 1 74 ? -0.785 -5.795 -14.818 1.00 89.88 74 ARG A CA 1
ATOM 613 C C . ARG A 1 74 ? -1.855 -6.448 -13.963 1.00 89.88 74 ARG A C 1
ATOM 615 O O . ARG A 1 74 ? -2.830 -6.962 -14.504 1.00 89.88 74 ARG A O 1
ATOM 622 N N . GLN A 1 75 ? -1.642 -6.497 -12.650 1.00 87.00 75 GLN A N 1
ATOM 623 C CA . GLN A 1 75 ? -2.526 -7.177 -11.710 1.00 87.00 75 GLN A CA 1
ATOM 624 C C . GLN A 1 75 ? -2.561 -6.443 -10.373 1.00 87.00 75 GLN A C 1
ATOM 626 O O . GLN A 1 75 ? -1.555 -5.895 -9.918 1.00 87.00 75 GLN A O 1
ATOM 631 N N . THR A 1 76 ? -3.719 -6.500 -9.724 1.00 88.06 76 THR A N 1
ATOM 632 C CA . THR A 1 76 ? -3.934 -5.998 -8.369 1.00 88.06 76 THR A CA 1
ATOM 633 C C . THR A 1 76 ? -4.464 -7.113 -7.469 1.00 88.06 76 THR A C 1
ATOM 635 O O . THR A 1 76 ? -5.119 -8.034 -7.964 1.00 88.06 76 THR A O 1
ATOM 638 N N . PRO A 1 77 ? -4.235 -7.031 -6.148 1.00 87.06 77 PRO A N 1
ATOM 639 C CA . PRO A 1 77 ? -4.938 -7.859 -5.182 1.00 87.06 77 PRO A CA 1
ATOM 640 C C . PRO A 1 77 ? -6.455 -7.674 -5.289 1.00 87.06 77 PRO A C 1
ATOM 642 O O . PRO A 1 77 ? -6.945 -6.622 -5.707 1.00 87.06 77 PRO A O 1
ATOM 645 N N . ASP A 1 78 ? -7.202 -8.679 -4.839 1.00 87.56 78 ASP A N 1
ATOM 646 C CA . ASP A 1 78 ? -8.638 -8.541 -4.619 1.00 87.56 78 ASP A CA 1
ATOM 647 C C . ASP A 1 78 ? -8.901 -7.762 -3.322 1.00 87.56 78 ASP A C 1
ATOM 649 O O . ASP A 1 78 ? -8.856 -8.312 -2.221 1.00 87.56 78 ASP A O 1
ATOM 653 N N . PHE A 1 79 ? -9.196 -6.471 -3.454 1.00 87.00 79 PHE A N 1
ATOM 654 C CA . PHE A 1 79 ? -9.512 -5.597 -2.326 1.00 87.00 79 PHE A CA 1
ATOM 655 C C . PHE A 1 79 ? -10.958 -5.727 -1.818 1.00 87.00 7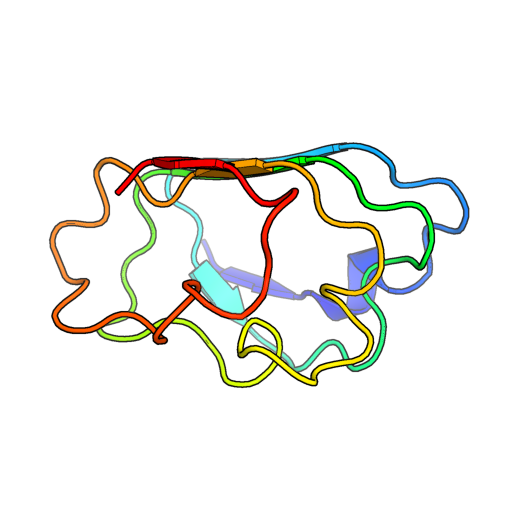9 PHE A C 1
ATOM 657 O O . PHE A 1 79 ? -11.318 -5.030 -0.874 1.00 87.00 79 PHE A O 1
ATOM 664 N N . SER A 1 80 ? -11.787 -6.628 -2.366 1.00 86.56 80 SER A N 1
ATOM 665 C CA . SER A 1 80 ? -13.197 -6.788 -1.960 1.00 86.56 80 SER A CA 1
ATOM 666 C C . SER A 1 80 ? -13.389 -7.092 -0.467 1.00 86.56 80 SER A C 1
ATOM 668 O O . SER A 1 80 ? -14.436 -6.797 0.106 1.00 86.56 80 SER A O 1
ATOM 670 N N . LYS A 1 81 ? -12.361 -7.646 0.188 1.00 84.31 81 LYS A N 1
ATOM 671 C CA . LYS A 1 81 ? -12.346 -7.946 1.629 1.00 84.31 81 LYS A CA 1
ATOM 672 C C . LYS A 1 81 ? -12.041 -6.735 2.517 1.00 84.31 81 LYS A C 1
ATOM 674 O O . LYS A 1 81 ? -12.061 -6.873 3.737 1.00 84.31 81 LYS A O 1
ATOM 679 N N . LEU A 1 82 ? -11.749 -5.574 1.932 1.00 86.44 82 LEU A N 1
ATOM 680 C CA . LEU A 1 82 ? -11.432 -4.330 2.633 1.00 86.44 82 LEU A CA 1
ATOM 681 C C . LEU A 1 82 ? -12.537 -3.295 2.351 1.00 86.44 82 LEU A C 1
ATOM 683 O O . LEU A 1 82 ? -12.354 -2.418 1.511 1.00 86.44 82 LEU A O 1
ATOM 687 N N . PRO A 1 83 ? -13.696 -3.378 3.034 1.00 83.25 83 PRO A N 1
ATOM 688 C CA . PRO A 1 83 ? -14.892 -2.605 2.676 1.00 83.25 83 PRO A CA 1
ATOM 689 C C . PRO A 1 83 ? -14.729 -1.085 2.828 1.00 83.25 83 PRO A C 1
ATOM 691 O O . PRO A 1 83 ? -15.457 -0.325 2.197 1.00 83.25 83 PRO A O 1
ATOM 694 N N . ASP A 1 84 ? -13.767 -0.643 3.639 1.00 89.31 84 ASP A N 1
ATOM 695 C CA . ASP A 1 84 ? -13.477 0.773 3.878 1.00 89.31 84 ASP A CA 1
ATOM 696 C C . ASP A 1 84 ? -12.337 1.322 3.001 1.00 89.31 84 ASP A C 1
ATOM 698 O O . ASP A 1 84 ? -11.938 2.478 3.173 1.00 89.31 84 ASP A O 1
ATOM 702 N N . LEU A 1 85 ? -11.756 0.495 2.124 1.00 91.19 85 LEU A N 1
ATOM 703 C CA . LEU A 1 85 ? -10.644 0.890 1.268 1.00 91.19 85 LEU A CA 1
ATOM 704 C C . LEU A 1 85 ? -11.171 1.364 -0.087 1.00 91.19 85 LEU A C 1
ATOM 706 O O . LEU A 1 85 ? -11.684 0.581 -0.883 1.00 91.19 85 LEU A O 1
ATOM 710 N N . ALA A 1 86 ? -10.978 2.646 -0.379 1.00 93.25 86 ALA A N 1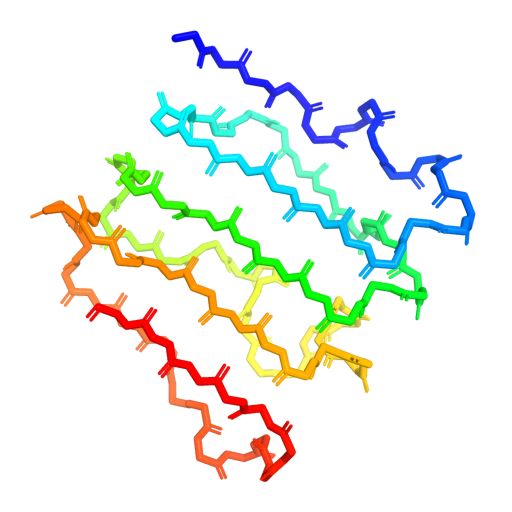
ATOM 711 C CA . ALA A 1 86 ? -11.143 3.172 -1.724 1.00 93.25 86 ALA A CA 1
ATOM 712 C C . ALA A 1 86 ? -9.848 2.978 -2.527 1.00 93.25 86 ALA A C 1
ATOM 714 O O . ALA A 1 86 ? -8.757 3.296 -2.047 1.00 93.25 86 ALA A O 1
ATOM 715 N N . VAL A 1 87 ? -9.976 2.465 -3.752 1.00 90.19 87 VAL A N 1
ATOM 716 C CA . VAL A 1 87 ? -8.848 2.208 -4.655 1.00 90.19 87 VAL A CA 1
ATOM 717 C C . VAL A 1 87 ? -9.058 2.963 -5.961 1.00 90.19 87 VAL A C 1
ATOM 719 O O . VAL A 1 87 ? -10.112 2.854 -6.584 1.00 90.19 87 VAL A O 1
ATOM 722 N N . GLU A 1 88 ? -8.043 3.711 -6.375 1.00 92.19 88 GLU A N 1
ATOM 723 C CA . GLU A 1 88 ? -7.949 4.350 -7.686 1.00 92.19 88 GLU A CA 1
ATOM 724 C C . GLU A 1 88 ? -6.775 3.713 -8.436 1.00 92.19 88 GLU A C 1
ATOM 726 O O . GLU A 1 88 ? -5.653 3.716 -7.932 1.00 92.19 88 GLU A O 1
ATOM 731 N N . VAL A 1 89 ? -7.023 3.146 -9.615 1.00 84.12 89 VAL A N 1
ATOM 732 C CA . VAL A 1 89 ? -6.043 2.421 -10.448 1.00 84.12 89 VAL A CA 1
ATOM 733 C C . VAL A 1 89 ? -5.997 2.991 -11.851 1.00 84.12 89 VAL A C 1
ATOM 735 O O . VAL A 1 89 ? -7.069 3.386 -12.357 1.00 84.12 89 VAL A O 1
#

Organism: Populus trichocarpa (NCBI:txid3694)

Foldseek 3Di:
DEDELVVQQPPAQCQEDAAECYHYDYDRLHNYLNHAYYHHEQYADQEDDPCPEPPRSHCPRHQEDEHYNRVNHNDYHDCVVPVRYDYHD

Sequence (89 aa):
MSVDMKAFCKLPNLGLFQLNYVQFSGRCEHLSKELKWLYWHGFTLEFIPDDLYPGSLLLDRLKFLNCSHSHFLRQTPDFSKLPDLAVEV

pLDDT: mean 83.64, std 7.37, range [67.25, 93.69]

InterPro domains:
  IPR032675 Leucine-rich repeat domain superfamily [G3DSA:3.80.10.10] (1-87)

Secondary structure (DSSP, 8-state):
-EEEGGGTTT-TT--EEEEES-EEES--S-S-TT--EEEEET---SB--GGGSTTSTTSTT--EEE-TT-TT--B---GGG-TT-EEE-